Protein AF-X1GZS0-F1 (afdb_monomer_lite)

Organism: NCBI:txid412755

Sequence (110 aa):
MMSLAVAEVMTGEGVAWPEAHRNAEAMLRLAIAMQEATGFNNVALPFCMTVEAEAYGARIDMGSMSVQPKVVEPILPVDGGELPHPDFRARRAGTLLEALSMAKECRPEL

Secondary structure (DSSP, 8-state):
-PPP--HHHHHHHT--TTGGGT-HHHHHHHHHHHHHHHT-SS----SSS-HHHHHTT--EE---SSS--EE-S-SS-TT--PPPPP-TTSHHHHHHHHHHHHHHHH-TT-

Structure (mmCIF, N/CA/C/O backbone):
data_AF-X1GZS0-F1
#
_entry.id   AF-X1GZS0-F1
#
loop_
_atom_site.group_PDB
_atom_site.id
_atom_site.type_symbol
_atom_site.label_atom_id
_atom_site.label_alt_id
_atom_site.label_comp_id
_atom_site.label_asym_id
_atom_site.label_entity_id
_atom_site.label_seq_id
_atom_site.pdbx_PDB_ins_code
_atom_site.Cartn_x
_atom_site.Cartn_y
_atom_site.Cartn_z
_atom_site.occupancy
_atom_site.B_iso_or_equiv
_atom_site.auth_seq_id
_atom_site.auth_comp_id
_atom_site.auth_asym_id
_atom_site.auth_atom_id
_atom_site.pdbx_PDB_model_num
ATOM 1 N N . MET A 1 1 ? -5.278 6.866 -5.445 1.00 49.62 1 MET A N 1
ATOM 2 C CA . MET A 1 1 ? -5.140 7.832 -4.331 1.00 49.62 1 MET A CA 1
ATOM 3 C C . MET A 1 1 ? -4.344 7.143 -3.235 1.00 49.62 1 MET A C 1
ATOM 5 O O . MET A 1 1 ? -4.559 5.955 -3.038 1.00 49.62 1 MET A O 1
ATOM 9 N N . MET A 1 2 ? -3.396 7.839 -2.605 1.00 70.50 2 MET A N 1
ATOM 10 C CA . MET A 1 2 ? -2.529 7.283 -1.556 1.00 70.50 2 MET A CA 1
ATOM 11 C C . MET A 1 2 ? -3.159 7.529 -0.180 1.00 70.50 2 MET A C 1
ATOM 13 O O . MET A 1 2 ? -3.622 8.640 0.076 1.00 70.50 2 MET A O 1
ATOM 17 N N . SER A 1 3 ? -3.150 6.520 0.691 1.00 78.31 3 SER A N 1
ATOM 18 C CA . SER A 1 3 ? -3.468 6.687 2.111 1.00 78.31 3 SER A CA 1
ATOM 19 C C . SER A 1 3 ? -2.273 7.249 2.883 1.00 78.31 3 SER A C 1
ATOM 21 O O . SER A 1 3 ? -1.124 6.902 2.597 1.00 78.31 3 SER A O 1
ATOM 23 N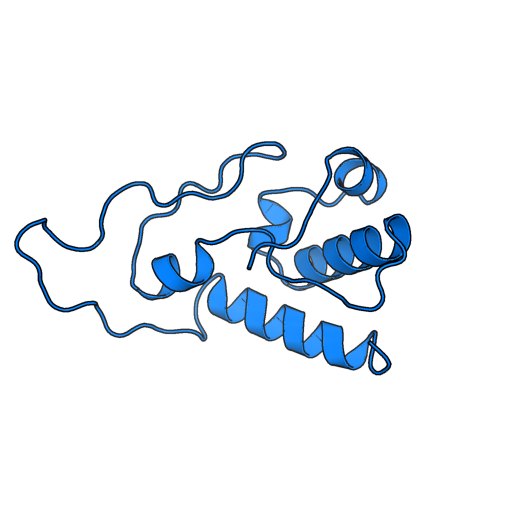 N . LEU A 1 4 ? -2.545 8.116 3.858 1.00 81.62 4 LEU A N 1
ATOM 24 C CA . LEU A 1 4 ? -1.535 8.672 4.753 1.00 81.62 4 LEU A CA 1
ATOM 25 C C . LEU A 1 4 ? -1.051 7.584 5.718 1.00 81.62 4 LEU A C 1
ATOM 27 O O . LEU A 1 4 ? -1.864 6.902 6.337 1.00 81.62 4 LEU A O 1
ATOM 31 N N . ALA A 1 5 ? 0.263 7.476 5.903 1.00 90.06 5 ALA A N 1
ATOM 32 C CA . ALA A 1 5 ? 0.823 6.797 7.061 1.00 90.06 5 ALA A CA 1
ATOM 33 C C . ALA A 1 5 ? 1.968 7.627 7.646 1.00 90.06 5 ALA A C 1
ATOM 35 O O . ALA A 1 5 ? 2.898 7.998 6.929 1.00 90.06 5 ALA A O 1
ATOM 36 N N . VAL A 1 6 ? 1.886 7.928 8.940 1.00 92.25 6 VAL A N 1
ATOM 37 C CA . VAL A 1 6 ? 2.894 8.703 9.676 1.00 92.25 6 VAL A CA 1
ATOM 38 C C . VAL A 1 6 ? 3.760 7.794 10.549 1.00 92.25 6 VAL A C 1
ATOM 40 O O . VAL A 1 6 ? 3.292 6.778 11.070 1.00 92.25 6 VAL A O 1
ATOM 43 N N . ALA A 1 7 ? 5.037 8.148 10.699 1.00 94.00 7 ALA A N 1
ATOM 44 C CA . ALA A 1 7 ? 6.035 7.315 11.370 1.00 94.00 7 ALA A CA 1
ATOM 45 C C . ALA A 1 7 ? 5.705 7.066 12.852 1.00 94.00 7 ALA A C 1
ATOM 47 O O . ALA A 1 7 ? 5.981 5.986 13.378 1.00 94.00 7 ALA A O 1
ATOM 48 N N . GLU A 1 8 ? 5.085 8.039 13.517 1.00 95.12 8 GLU A N 1
ATOM 49 C CA . GLU A 1 8 ? 4.670 7.961 14.915 1.00 95.12 8 GLU A CA 1
ATOM 50 C C . GLU A 1 8 ? 3.639 6.850 15.135 1.00 95.12 8 GLU A C 1
ATOM 52 O O . GLU A 1 8 ? 3.798 6.039 16.046 1.00 95.12 8 GLU A O 1
ATOM 57 N N . VAL A 1 9 ? 2.627 6.755 14.267 1.00 96.44 9 VAL A N 1
ATOM 58 C CA . VAL A 1 9 ? 1.596 5.708 14.357 1.00 96.44 9 VAL A CA 1
ATOM 59 C C . VAL A 1 9 ? 2.181 4.344 13.982 1.00 96.44 9 VAL A C 1
ATOM 61 O O . VAL A 1 9 ? 1.909 3.364 14.666 1.00 96.44 9 VAL A O 1
ATOM 64 N N . MET A 1 10 ? 3.055 4.271 12.968 1.00 96.81 10 MET A N 1
ATOM 65 C CA . MET A 1 10 ? 3.760 3.021 12.640 1.00 96.81 10 MET A CA 1
ATOM 66 C C . MET A 1 10 ? 4.570 2.484 13.826 1.00 96.81 10 MET A C 1
ATOM 68 O O . MET A 1 10 ? 4.533 1.293 14.129 1.00 96.81 10 MET A O 1
ATOM 72 N N . THR A 1 11 ? 5.301 3.372 14.507 1.00 96.38 11 THR A N 1
ATOM 73 C CA . THR A 1 11 ? 6.115 3.015 15.677 1.00 96.38 11 THR A CA 1
ATOM 74 C C . THR A 1 11 ? 5.234 2.585 16.843 1.00 96.38 11 THR A C 1
ATOM 76 O O . THR A 1 11 ? 5.529 1.579 17.482 1.00 96.38 11 THR A O 1
ATOM 79 N N . GLY A 1 12 ? 4.148 3.321 17.100 1.00 96.56 12 GLY A N 1
ATOM 80 C CA . GLY A 1 12 ? 3.198 3.014 18.169 1.00 96.56 12 GLY A CA 1
ATOM 81 C C . GLY A 1 12 ? 2.518 1.655 17.996 1.00 96.56 12 GLY A C 1
ATOM 82 O O . GLY A 1 12 ? 2.376 0.918 18.967 1.00 96.56 12 GLY A O 1
ATOM 83 N N . GLU A 1 13 ? 2.176 1.285 16.761 1.00 95.50 13 GLU A N 1
ATOM 84 C CA . GLU A 1 13 ? 1.553 -0.007 16.454 1.00 95.50 13 GLU A CA 1
ATOM 85 C C . GLU A 1 13 ? 2.552 -1.160 16.301 1.00 95.50 13 GLU A C 1
ATOM 87 O O . GLU A 1 13 ? 2.159 -2.330 16.301 1.00 95.50 13 GLU A O 1
ATOM 92 N N . GLY A 1 14 ? 3.844 -0.860 16.152 1.00 96.25 14 GLY A N 1
ATOM 93 C CA . GLY A 1 14 ? 4.852 -1.857 15.794 1.00 96.25 14 GLY A CA 1
ATOM 94 C C . GLY A 1 14 ? 4.640 -2.439 14.393 1.00 96.25 14 GLY A C 1
ATOM 95 O O . GLY A 1 14 ? 5.042 -3.569 14.135 1.00 96.25 14 GLY A O 1
ATOM 96 N N . VAL A 1 15 ? 3.995 -1.683 13.498 1.00 95.81 15 VAL A N 1
ATOM 97 C CA . VAL A 1 15 ? 3.726 -2.071 12.108 1.00 95.81 15 VAL A CA 1
ATOM 98 C C . VAL A 1 15 ? 4.201 -0.955 11.190 1.00 95.81 15 VAL A C 1
ATOM 100 O O . VAL A 1 15 ? 3.675 0.156 11.221 1.00 95.81 15 VAL A O 1
ATOM 103 N N . ALA A 1 16 ? 5.189 -1.247 10.348 1.00 95.56 16 ALA A N 1
ATOM 104 C CA . ALA A 1 16 ? 5.855 -0.242 9.526 1.00 95.56 16 ALA A CA 1
ATOM 105 C C . ALA A 1 16 ? 5.940 -0.644 8.051 1.00 95.56 16 ALA A C 1
ATOM 107 O O . ALA A 1 16 ? 5.720 -1.791 7.653 1.00 95.56 16 ALA A O 1
ATOM 108 N N . TRP A 1 17 ? 6.305 0.318 7.208 1.00 96.25 17 TRP A N 1
ATOM 109 C CA . TRP A 1 17 ? 6.779 0.005 5.865 1.00 96.25 17 TRP A CA 1
ATOM 110 C C . TRP A 1 17 ? 8.197 -0.588 5.918 1.00 96.25 17 TRP A C 1
ATOM 112 O O . TRP A 1 17 ? 8.999 -0.183 6.761 1.00 96.25 17 TRP A O 1
ATOM 122 N N . PRO A 1 18 ? 8.540 -1.527 5.014 1.00 96.38 18 PRO A N 1
ATOM 123 C CA . PRO A 1 18 ? 7.748 -1.993 3.870 1.00 96.38 18 PRO A CA 1
ATOM 124 C C . PRO A 1 18 ? 6.805 -3.173 4.166 1.00 96.38 18 PRO A C 1
ATOM 126 O O . PRO A 1 18 ? 6.109 -3.625 3.257 1.00 96.38 18 PRO A O 1
ATOM 129 N N . GLU A 1 19 ? 6.779 -3.693 5.394 1.00 96.88 19 GLU A N 1
ATOM 130 C CA . GLU A 1 19 ? 5.977 -4.867 5.769 1.00 96.88 19 GLU A CA 1
ATOM 131 C C . GLU A 1 19 ? 4.482 -4.652 5.514 1.00 96.88 19 GLU A C 1
ATOM 133 O O . GLU A 1 19 ? 3.850 -5.470 4.841 1.00 96.88 19 GLU A O 1
ATOM 138 N N . ALA A 1 20 ? 3.941 -3.503 5.928 1.00 97.06 20 ALA A N 1
ATOM 139 C CA . ALA A 1 20 ? 2.533 -3.168 5.719 1.00 97.06 20 ALA A CA 1
ATOM 140 C C . ALA A 1 20 ? 2.145 -3.027 4.233 1.00 97.06 20 ALA A C 1
ATOM 142 O O . ALA A 1 20 ? 0.970 -2.916 3.911 1.00 97.06 20 ALA A O 1
ATOM 143 N N . HIS A 1 21 ? 3.098 -3.038 3.295 1.00 97.56 21 HIS A N 1
ATOM 144 C CA . HIS A 1 21 ? 2.784 -3.113 1.866 1.00 97.56 21 HIS A CA 1
ATOM 145 C C . HIS A 1 21 ? 2.662 -4.547 1.336 1.00 97.56 21 HIS A C 1
ATOM 147 O O . HIS A 1 21 ? 2.213 -4.724 0.206 1.00 97.56 21 HIS A O 1
ATOM 153 N N . ARG A 1 22 ? 3.120 -5.551 2.091 1.00 97.31 22 ARG A N 1
ATOM 154 C CA . ARG A 1 22 ? 3.256 -6.948 1.645 1.00 97.31 22 ARG A CA 1
ATOM 155 C C . ARG A 1 22 ? 2.346 -7.920 2.390 1.00 97.31 22 ARG A C 1
ATOM 157 O O . ARG A 1 22 ? 2.153 -9.029 1.907 1.00 97.31 22 ARG A O 1
ATOM 164 N N . ASN A 1 23 ? 1.811 -7.524 3.540 1.00 98.25 23 ASN A N 1
ATOM 165 C CA . ASN A 1 23 ? 0.939 -8.350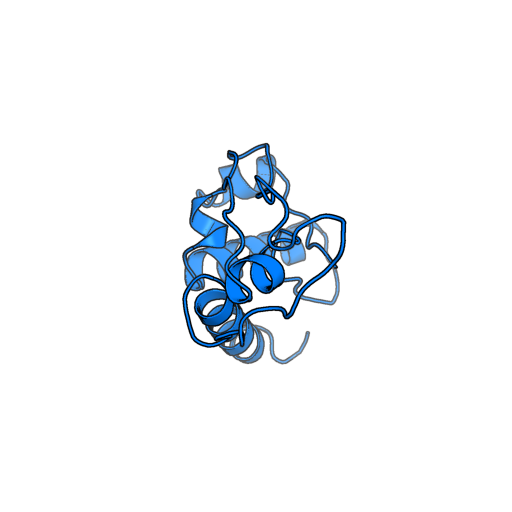 4.366 1.00 98.25 23 ASN A CA 1
ATOM 166 C C . ASN A 1 23 ? -0.410 -7.647 4.575 1.00 98.25 23 ASN A C 1
ATOM 168 O O . ASN A 1 23 ? -0.443 -6.468 4.922 1.00 98.25 23 ASN A O 1
ATOM 172 N N . ALA A 1 24 ? -1.509 -8.364 4.333 1.00 98.19 24 ALA A N 1
ATOM 173 C CA . ALA A 1 24 ? -2.853 -7.796 4.321 1.00 98.19 24 ALA A CA 1
ATOM 174 C C . ALA A 1 24 ? -3.327 -7.382 5.724 1.00 98.19 24 ALA A C 1
ATOM 176 O O . ALA A 1 24 ? -3.886 -6.298 5.886 1.00 98.19 24 ALA A O 1
ATOM 177 N N . GLU A 1 25 ? -3.044 -8.198 6.742 1.00 98.19 25 GLU A N 1
ATOM 178 C CA . GLU A 1 25 ? -3.375 -7.909 8.143 1.00 98.19 25 GLU A CA 1
ATOM 179 C C . GLU A 1 25 ? -2.589 -6.699 8.659 1.00 98.19 25 GLU A C 1
ATOM 181 O O . GLU A 1 25 ? -3.167 -5.784 9.243 1.00 98.19 25 GLU A O 1
ATOM 186 N N . ALA A 1 26 ? -1.282 -6.643 8.382 1.00 98.00 26 ALA A N 1
ATOM 187 C CA . ALA A 1 26 ? -0.435 -5.503 8.724 1.00 98.00 26 ALA A CA 1
ATOM 188 C C . ALA A 1 26 ? -0.910 -4.222 8.019 1.00 98.00 26 ALA A C 1
ATOM 190 O O . ALA A 1 26 ? -0.957 -3.151 8.627 1.00 98.00 26 ALA A O 1
ATOM 191 N N . MET A 1 27 ? -1.302 -4.329 6.744 1.00 97.88 27 MET A N 1
ATOM 192 C CA . MET A 1 27 ? -1.843 -3.208 5.980 1.00 97.88 27 MET A CA 1
ATOM 193 C C . MET A 1 27 ? -3.136 -2.681 6.608 1.00 97.88 27 MET A C 1
ATOM 195 O O . MET A 1 27 ? -3.259 -1.478 6.837 1.00 97.88 27 MET A O 1
ATOM 199 N N . LEU A 1 28 ? -4.079 -3.574 6.924 1.00 97.38 28 LEU A N 1
ATOM 200 C CA . LEU A 1 28 ? -5.345 -3.207 7.549 1.00 97.38 28 LEU A CA 1
ATOM 201 C C . LEU A 1 28 ? -5.131 -2.605 8.939 1.00 97.38 28 LEU A C 1
ATOM 203 O O . LEU A 1 28 ? -5.670 -1.538 9.224 1.00 97.38 28 LEU A O 1
ATOM 207 N N . ARG A 1 29 ? -4.317 -3.247 9.783 1.00 97.31 29 ARG A N 1
ATOM 208 C CA . ARG A 1 29 ? -4.030 -2.767 11.138 1.00 97.31 29 ARG A CA 1
ATOM 209 C C . ARG A 1 29 ? -3.481 -1.345 11.119 1.00 97.31 29 ARG A C 1
ATOM 211 O O . ARG A 1 29 ? -3.971 -0.494 11.855 1.00 97.31 29 ARG A O 1
ATOM 218 N N . LEU A 1 30 ? -2.516 -1.068 10.240 1.00 97.44 30 LEU A N 1
ATOM 219 C CA . LEU A 1 30 ? -1.965 0.276 10.110 1.00 97.44 30 LEU A CA 1
ATOM 220 C C . LEU A 1 30 ? -3.017 1.276 9.604 1.00 97.44 30 LEU A C 1
ATOM 222 O O . LEU A 1 30 ? -3.078 2.390 10.110 1.00 97.44 30 LEU A O 1
ATOM 226 N N . ALA A 1 31 ? -3.869 0.901 8.646 1.00 96.31 31 ALA A N 1
ATOM 227 C CA . ALA A 1 31 ? -4.903 1.801 8.128 1.00 96.31 31 ALA A CA 1
ATOM 228 C C . ALA A 1 31 ? -5.984 2.132 9.165 1.00 96.31 31 ALA A C 1
ATOM 230 O O . ALA A 1 31 ? -6.416 3.281 9.241 1.00 96.31 31 ALA A O 1
ATOM 231 N N . ILE A 1 32 ? -6.381 1.156 9.984 1.00 9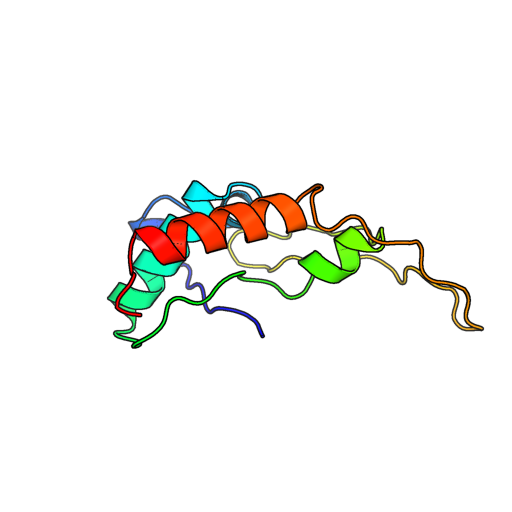5.69 32 ILE A N 1
ATOM 232 C CA . ILE A 1 32 ? -7.290 1.359 11.118 1.00 95.69 32 ILE A CA 1
ATOM 233 C C . ILE A 1 32 ? -6.651 2.316 12.127 1.00 95.69 32 ILE A C 1
ATOM 235 O O . ILE A 1 32 ? -7.272 3.307 12.495 1.00 95.69 32 ILE A O 1
ATOM 239 N N . ALA A 1 33 ? -5.388 2.086 12.498 1.00 95.94 33 ALA A N 1
ATOM 240 C CA . ALA A 1 33 ? -4.680 2.955 13.435 1.00 95.94 33 ALA A CA 1
ATOM 241 C C . ALA A 1 33 ? -4.560 4.398 12.915 1.00 95.94 33 ALA A C 1
ATOM 243 O O . ALA A 1 33 ? -4.722 5.351 13.674 1.00 95.94 33 ALA A O 1
ATOM 244 N N . MET A 1 34 ? -4.340 4.586 11.608 1.00 95.56 34 MET A N 1
ATOM 245 C CA . MET A 1 34 ? -4.353 5.920 10.992 1.00 95.56 34 MET A CA 1
ATOM 246 C C . MET A 1 34 ? -5.741 6.556 11.034 1.00 95.56 34 MET A C 1
ATOM 248 O O . MET A 1 34 ? -5.861 7.743 11.340 1.00 95.56 34 MET A O 1
ATOM 252 N N . GLN A 1 35 ? -6.788 5.793 10.726 1.00 94.69 35 GLN A N 1
ATOM 253 C CA . GLN A 1 35 ? -8.163 6.279 10.783 1.00 94.69 35 GLN A CA 1
ATOM 254 C C . GLN A 1 35 ? -8.536 6.703 12.212 1.00 94.69 35 GLN A C 1
ATOM 256 O O . GLN A 1 35 ? -9.085 7.786 12.395 1.00 94.69 35 GLN A O 1
ATOM 261 N N . GLU A 1 36 ? -8.163 5.922 13.224 1.00 94.31 36 GLU A 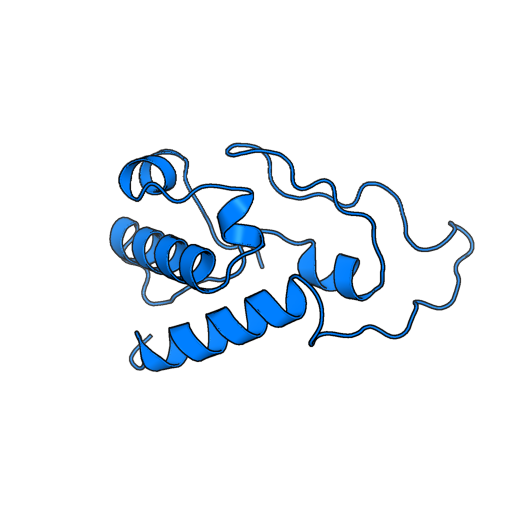N 1
ATOM 262 C CA . GLU A 1 36 ? -8.398 6.233 14.640 1.00 94.31 36 GLU A CA 1
ATOM 263 C C . GLU A 1 36 ? -7.592 7.448 15.108 1.00 94.31 36 GLU A C 1
ATOM 265 O O . GLU A 1 36 ? -8.132 8.320 15.788 1.00 94.31 36 GLU A O 1
ATOM 270 N N . ALA A 1 37 ? -6.328 7.560 14.691 1.00 94.75 37 ALA A N 1
ATOM 271 C CA . ALA A 1 37 ? -5.474 8.695 15.032 1.00 94.75 37 ALA A CA 1
ATOM 272 C C . ALA A 1 37 ? -5.935 10.014 14.383 1.00 94.75 37 ALA A C 1
ATOM 274 O O . ALA A 1 37 ? -5.734 11.086 14.952 1.00 94.75 37 ALA A O 1
ATOM 275 N N . THR A 1 38 ? -6.531 9.952 13.189 1.00 93.00 38 THR A N 1
ATOM 276 C CA . THR A 1 38 ? -6.980 11.139 12.436 1.00 93.00 38 THR A CA 1
ATOM 277 C C . THR A 1 38 ? -8.448 11.491 12.667 1.00 93.00 38 THR A C 1
ATOM 279 O O . THR A 1 38 ? -8.838 12.637 12.447 1.00 93.00 38 THR A O 1
ATOM 282 N N . GLY A 1 39 ? -9.267 10.527 13.094 1.00 92.38 39 GLY A N 1
ATOM 283 C CA . GLY A 1 39 ? -10.716 10.678 13.220 1.00 92.38 39 GLY A CA 1
ATOM 284 C C . GLY A 1 39 ? -11.454 10.739 11.878 1.00 92.38 39 GLY A C 1
ATOM 285 O O . GLY A 1 39 ? -12.590 11.211 11.831 1.00 92.38 39 GLY A O 1
ATOM 286 N N . PHE A 1 40 ? -10.832 10.308 10.774 1.00 92.38 40 PHE A N 1
ATOM 287 C CA . PHE A 1 40 ? -11.493 10.290 9.467 1.00 92.38 40 PHE A CA 1
ATOM 288 C C . PHE A 1 40 ? -12.645 9.289 9.423 1.00 92.38 40 PHE A C 1
ATOM 290 O O . PHE A 1 40 ? -12.568 8.208 9.993 1.00 92.38 40 PHE A O 1
ATOM 297 N N . ASN A 1 41 ? -13.712 9.618 8.698 1.00 93.31 41 ASN A N 1
ATOM 298 C CA . ASN A 1 41 ? -14.881 8.745 8.568 1.00 93.31 41 ASN A CA 1
ATOM 299 C C . ASN A 1 41 ? -14.750 7.754 7.396 1.00 93.31 41 ASN A C 1
ATOM 301 O O . ASN A 1 41 ? -15.719 7.504 6.686 1.00 93.31 41 ASN A O 1
ATOM 305 N N . ASN A 1 42 ? -13.536 7.269 7.133 1.00 93.12 42 ASN A N 1
ATOM 306 C CA . ASN A 1 42 ? -13.247 6.256 6.126 1.00 93.12 42 ASN A CA 1
ATOM 307 C C . ASN A 1 42 ? -11.925 5.543 6.440 1.00 93.12 42 ASN A C 1
ATOM 309 O O . ASN A 1 42 ? -11.012 6.133 7.018 1.00 93.12 42 ASN A O 1
ATOM 313 N N . VAL A 1 43 ? -11.789 4.294 5.993 1.00 93.81 43 VAL A N 1
ATOM 314 C CA . VAL A 1 43 ? -10.509 3.568 6.000 1.00 93.81 43 VAL A CA 1
ATOM 315 C C . VAL A 1 43 ? -9.867 3.685 4.619 1.00 93.81 43 VAL A C 1
ATOM 317 O O . VAL A 1 43 ? -10.497 3.388 3.605 1.00 93.81 43 VAL A O 1
ATOM 320 N N . ALA A 1 44 ? -8.609 4.127 4.559 1.00 93.19 44 ALA A N 1
ATOM 321 C CA . ALA A 1 44 ? -7.894 4.332 3.301 1.00 93.19 44 ALA A CA 1
ATOM 322 C C . ALA A 1 44 ? -6.720 3.354 3.143 1.00 93.19 44 ALA A C 1
ATOM 324 O O . ALA A 1 44 ? -5.829 3.278 3.990 1.00 93.19 44 ALA A O 1
ATOM 325 N N . LEU A 1 45 ? -6.701 2.647 2.012 1.00 94.75 45 LEU A N 1
ATOM 326 C CA . LEU A 1 45 ? -5.708 1.650 1.602 1.00 94.75 45 LEU A CA 1
ATOM 327 C C . LEU A 1 45 ? -5.491 1.755 0.076 1.00 94.75 45 LEU A C 1
ATOM 329 O O . LEU A 1 45 ? -6.445 2.083 -0.632 1.00 94.75 45 LEU A O 1
ATOM 333 N N . PRO A 1 46 ? -4.300 1.443 -0.477 1.00 96.44 46 PRO A N 1
ATOM 334 C CA . PRO A 1 46 ? -3.023 1.185 0.193 1.00 96.44 46 PRO A CA 1
ATOM 335 C C . PRO A 1 46 ? -2.263 2.492 0.502 1.00 96.44 46 PRO A C 1
ATOM 337 O O . PRO A 1 46 ? -2.733 3.597 0.230 1.00 96.44 46 PRO A O 1
ATOM 340 N N . PHE A 1 47 ? -1.030 2.371 1.004 1.00 96.38 47 PHE A N 1
ATOM 341 C CA . PHE A 1 47 ? -0.159 3.517 1.311 1.00 96.38 47 PHE A CA 1
ATOM 342 C C . PHE A 1 47 ? 0.883 3.856 0.227 1.00 96.38 47 PHE A C 1
ATOM 344 O O . PHE A 1 47 ? 1.949 4.386 0.523 1.00 96.38 47 PHE A O 1
ATOM 351 N N . CYS A 1 48 ? 0.634 3.481 -1.030 1.00 95.81 48 CYS A N 1
ATOM 352 C CA . CYS A 1 48 ? 1.519 3.820 -2.150 1.00 95.81 48 CYS A CA 1
ATOM 353 C C . CYS A 1 48 ? 0.757 3.817 -3.482 1.00 95.81 48 CYS A C 1
ATOM 355 O O . CYS A 1 48 ? -0.376 3.345 -3.557 1.00 95.81 48 CYS A O 1
ATOM 357 N N . MET A 1 49 ? 1.406 4.287 -4.549 1.00 95.75 49 MET A N 1
ATOM 358 C CA . MET A 1 49 ? 0.829 4.371 -5.901 1.00 95.75 49 MET A CA 1
ATOM 359 C C . MET A 1 49 ? 1.404 3.331 -6.883 1.00 95.75 49 MET A C 1
ATOM 361 O O . MET A 1 49 ? 1.317 3.510 -8.091 1.00 95.75 49 MET A O 1
ATOM 365 N N . THR A 1 50 ? 2.017 2.248 -6.392 1.00 96.50 50 THR A N 1
ATOM 366 C CA . THR A 1 50 ? 2.768 1.301 -7.245 1.00 96.50 50 THR A CA 1
ATOM 367 C C . THR A 1 50 ? 2.144 -0.085 -7.382 1.00 96.50 50 THR A C 1
ATOM 369 O O . THR A 1 50 ? 2.728 -0.934 -8.048 1.00 96.50 50 THR A O 1
ATOM 372 N N . VAL A 1 51 ? 1.010 -0.363 -6.729 1.00 97.19 51 VAL A N 1
ATOM 373 C CA . VAL A 1 51 ? 0.376 -1.699 -6.761 1.00 97.19 51 VAL A CA 1
ATOM 374 C C . VAL A 1 51 ? -0.066 -2.063 -8.178 1.00 97.19 51 VAL A C 1
ATOM 376 O O . VAL A 1 51 ? 0.245 -3.145 -8.661 1.00 97.19 51 VAL A O 1
ATOM 379 N N . GLU A 1 52 ? -0.729 -1.136 -8.867 1.00 95.19 52 GLU A N 1
ATOM 380 C CA . GLU A 1 52 ? -1.183 -1.348 -10.242 1.00 95.19 52 GLU A CA 1
ATOM 381 C C . GLU A 1 52 ? -0.006 -1.501 -11.212 1.00 95.19 52 GLU A C 1
ATOM 383 O O . GLU A 1 52 ? 0.039 -2.459 -11.976 1.00 95.19 52 GLU A O 1
ATOM 388 N N . ALA A 1 53 ? 0.999 -0.622 -11.126 1.00 95.06 53 ALA A N 1
ATOM 389 C CA . ALA A 1 53 ? 2.193 -0.721 -11.963 1.00 95.06 53 ALA A CA 1
ATOM 390 C C . ALA A 1 53 ? 2.911 -2.074 -11.790 1.00 95.06 53 ALA A C 1
ATOM 392 O O . ALA A 1 53 ? 3.359 -2.666 -12.769 1.00 95.06 53 ALA A O 1
ATOM 393 N N . GLU A 1 54 ? 2.993 -2.596 -10.563 1.00 96.19 54 GLU A N 1
ATOM 394 C CA . GLU A 1 54 ? 3.569 -3.920 -10.300 1.00 96.19 54 GLU A CA 1
ATOM 395 C C . GLU A 1 54 ? 2.745 -5.059 -10.913 1.00 96.19 54 GLU A C 1
ATOM 397 O O . GLU A 1 54 ? 3.331 -6.030 -11.397 1.00 96.19 54 GLU A O 1
ATOM 402 N N . ALA A 1 55 ? 1.412 -4.951 -10.917 1.00 96.06 55 ALA A N 1
ATOM 403 C CA . ALA A 1 55 ? 0.545 -5.927 -11.580 1.00 96.06 55 ALA A CA 1
ATOM 404 C C . ALA A 1 55 ? 0.789 -5.964 -13.099 1.00 96.06 55 ALA A C 1
ATOM 406 O O . ALA A 1 55 ? 0.749 -7.040 -13.687 1.00 96.06 55 ALA A O 1
ATOM 407 N N . TYR A 1 56 ? 1.153 -4.829 -13.706 1.00 94.81 56 TYR A N 1
ATOM 408 C CA . TYR A 1 56 ? 1.630 -4.738 -15.094 1.00 94.81 56 TYR A CA 1
ATOM 409 C C . TYR A 1 56 ? 3.096 -5.170 -15.292 1.00 94.81 56 TYR A C 1
ATOM 411 O O . TYR A 1 56 ? 3.618 -5.106 -16.402 1.00 94.81 56 TYR A O 1
ATOM 419 N N . GLY A 1 57 ? 3.778 -5.618 -14.235 1.00 93.69 57 GLY A N 1
ATOM 420 C CA . GLY A 1 57 ? 5.149 -6.122 -14.299 1.00 93.69 57 GLY A CA 1
ATOM 421 C C . GLY A 1 57 ? 6.240 -5.107 -13.954 1.00 93.69 57 GLY A C 1
ATOM 422 O O . GLY A 1 57 ? 7.417 -5.447 -14.074 1.00 93.69 57 GLY A O 1
ATOM 423 N N . ALA A 1 58 ? 5.902 -3.897 -13.489 1.00 95.19 58 ALA A N 1
ATOM 424 C CA . ALA A 1 58 ? 6.910 -2.933 -13.051 1.00 95.19 58 ALA A CA 1
ATOM 425 C C . ALA A 1 58 ? 7.759 -3.482 -11.905 1.00 95.19 58 ALA A C 1
ATOM 427 O O . ALA A 1 58 ? 7.250 -4.054 -10.937 1.00 95.19 58 ALA A O 1
ATOM 428 N N . ARG A 1 59 ? 9.062 -3.206 -11.963 1.00 95.94 59 ARG A N 1
ATOM 429 C CA . ARG A 1 59 ? 9.958 -3.433 -10.834 1.00 95.94 59 ARG A CA 1
ATOM 430 C C . ARG A 1 59 ? 9.794 -2.314 -9.815 1.00 95.94 59 ARG A C 1
ATOM 432 O O . ARG A 1 59 ? 9.925 -1.135 -10.149 1.00 95.94 59 ARG A O 1
ATOM 439 N N . ILE A 1 60 ? 9.532 -2.700 -8.570 1.00 97.44 60 ILE A N 1
ATOM 440 C CA . ILE A 1 60 ? 9.280 -1.773 -7.468 1.00 97.44 60 ILE A CA 1
ATOM 441 C C . ILE A 1 60 ? 10.430 -1.835 -6.466 1.00 97.44 60 ILE A C 1
ATOM 443 O O . ILE A 1 60 ? 10.762 -2.900 -5.947 1.00 97.44 60 ILE A O 1
ATOM 447 N N . ASP A 1 61 ? 11.011 -0.679 -6.166 1.00 97.88 61 ASP A N 1
ATOM 448 C CA . ASP A 1 61 ? 11.811 -0.489 -4.961 1.00 97.88 61 ASP A CA 1
ATOM 449 C C . ASP A 1 61 ? 10.844 -0.167 -3.824 1.00 97.88 61 ASP A C 1
ATOM 451 O O . ASP A 1 61 ? 10.117 0.821 -3.897 1.00 97.88 61 ASP A O 1
ATOM 455 N N . MET A 1 62 ? 10.817 -1.014 -2.795 1.00 97.25 62 MET A N 1
ATOM 456 C CA . MET A 1 62 ? 9.884 -0.892 -1.673 1.00 97.25 62 MET A CA 1
ATOM 457 C C . MET A 1 62 ? 10.228 0.233 -0.697 1.00 97.25 62 MET A C 1
ATOM 459 O O . MET A 1 62 ? 9.428 0.499 0.197 1.00 97.25 62 MET A O 1
ATOM 463 N N . GLY A 1 63 ? 11.382 0.879 -0.863 1.00 96.12 63 GLY A N 1
ATOM 464 C CA . GLY A 1 63 ? 11.811 1.969 -0.008 1.00 96.12 63 GLY A CA 1
ATOM 465 C C . GLY A 1 63 ? 12.082 1.516 1.426 1.00 96.12 63 GLY A C 1
ATOM 466 O O . GLY A 1 63 ? 12.701 0.479 1.666 1.00 96.12 63 GLY A O 1
ATOM 467 N N . SER A 1 64 ? 11.657 2.331 2.381 1.00 95.19 64 SER A N 1
ATOM 468 C CA . SER A 1 64 ? 11.921 2.170 3.810 1.00 95.19 64 SER A CA 1
ATOM 469 C C . SER A 1 64 ? 10.710 2.631 4.623 1.00 95.19 64 SER A C 1
ATOM 471 O O . SER A 1 64 ? 9.681 3.005 4.068 1.00 95.19 64 SER A O 1
ATOM 473 N N . MET A 1 65 ? 10.838 2.667 5.947 1.00 92.50 65 MET A N 1
ATOM 474 C CA . MET A 1 65 ? 9.806 3.225 6.824 1.00 92.50 65 MET A CA 1
ATOM 475 C C . MET A 1 65 ? 9.412 4.670 6.456 1.00 92.50 65 MET A C 1
ATOM 477 O O . MET A 1 65 ? 8.252 5.040 6.587 1.00 92.50 65 MET A O 1
ATOM 481 N N . SER A 1 66 ? 10.362 5.484 5.986 1.00 91.12 66 SER A N 1
ATOM 482 C CA . SER A 1 66 ? 10.146 6.898 5.640 1.00 91.12 66 SER A CA 1
ATOM 483 C C . SER A 1 66 ? 10.088 7.169 4.134 1.00 91.12 66 SER A C 1
ATOM 485 O O . SER A 1 66 ? 9.851 8.304 3.722 1.00 91.12 66 SER A O 1
ATOM 487 N N . VAL A 1 67 ? 10.311 6.151 3.299 1.00 93.44 67 VAL A N 1
ATOM 488 C CA . VAL A 1 67 ? 10.368 6.284 1.839 1.00 93.44 67 VAL A CA 1
ATOM 489 C C . VAL A 1 67 ? 9.398 5.298 1.213 1.00 93.44 67 VAL A C 1
ATOM 491 O O . VAL A 1 67 ? 9.565 4.091 1.347 1.00 93.44 67 VAL A O 1
ATOM 494 N N . GLN A 1 68 ? 8.413 5.814 0.484 1.00 94.75 68 GLN A N 1
ATOM 495 C CA . GLN A 1 68 ? 7.397 4.988 -0.160 1.00 94.75 68 GLN A CA 1
ATOM 496 C C . GLN A 1 68 ? 7.957 4.110 -1.292 1.00 94.75 68 GLN A C 1
ATOM 498 O O . GLN A 1 68 ? 8.977 4.450 -1.909 1.00 94.75 68 GLN A O 1
ATOM 503 N N . PRO A 1 69 ? 7.233 3.030 -1.641 1.00 96.94 69 PRO A N 1
ATOM 504 C CA . PRO A 1 69 ? 7.494 2.256 -2.836 1.00 96.94 69 PRO A CA 1
ATOM 505 C C . PRO A 1 69 ? 7.486 3.114 -4.103 1.00 96.94 69 PRO A C 1
ATOM 507 O O . PRO A 1 69 ? 6.591 3.938 -4.298 1.00 96.94 69 PRO A O 1
ATOM 510 N N . LYS A 1 70 ? 8.437 2.865 -5.003 1.00 96.94 70 LYS A N 1
ATOM 511 C CA . LYS A 1 70 ? 8.576 3.570 -6.284 1.00 96.94 70 LYS A CA 1
ATOM 512 C C . LYS A 1 70 ? 8.886 2.610 -7.426 1.00 96.94 70 LYS A C 1
ATOM 514 O O . LYS A 1 70 ? 9.584 1.614 -7.243 1.00 96.94 70 LYS A O 1
ATOM 519 N N . VAL A 1 71 ? 8.363 2.924 -8.608 1.00 96.56 71 VAL A N 1
ATOM 520 C CA . VAL A 1 71 ? 8.739 2.243 -9.852 1.00 96.56 71 VAL A CA 1
ATOM 521 C C . VAL A 1 71 ? 10.190 2.597 -10.163 1.00 96.56 71 VAL A C 1
ATOM 523 O O . VAL A 1 71 ? 10.558 3.770 -10.109 1.00 96.56 71 VAL A O 1
ATOM 526 N N . VAL A 1 72 ? 11.019 1.592 -10.443 1.00 96.50 72 VAL A N 1
ATOM 527 C CA . VAL A 1 72 ? 12.456 1.815 -10.667 1.00 96.50 72 VAL A CA 1
ATOM 528 C C . VAL A 1 72 ? 12.754 2.230 -12.105 1.00 96.50 72 VAL A C 1
ATOM 530 O O . VAL A 1 72 ? 13.666 3.016 -12.338 1.00 96.50 72 VAL A O 1
ATOM 533 N N . GLU A 1 73 ? 11.982 1.724 -13.063 1.00 92.44 73 GLU A N 1
ATOM 534 C CA . GLU A 1 73 ? 12.166 2.001 -14.485 1.00 92.44 73 GLU A CA 1
ATOM 535 C C . GLU A 1 73 ? 10.841 1.881 -15.256 1.00 92.44 73 GLU A C 1
ATOM 537 O O . GLU A 1 73 ? 9.936 1.171 -14.800 1.00 92.44 73 GLU A O 1
ATOM 542 N N . PRO A 1 74 ? 10.697 2.568 -16.404 1.00 88.94 74 PRO A N 1
ATOM 543 C CA . PRO A 1 74 ? 9.533 2.414 -17.270 1.00 88.94 74 PRO A CA 1
ATOM 544 C C . PRO A 1 74 ? 9.352 0.961 -17.733 1.00 88.94 74 PRO A C 1
ATOM 546 O O . PRO A 1 74 ? 10.320 0.297 -18.091 1.00 88.94 74 PRO A O 1
ATOM 549 N N . ILE A 1 75 ? 8.105 0.479 -17.759 1.00 90.81 75 ILE A N 1
ATOM 550 C CA . ILE A 1 75 ? 7.768 -0.861 -18.283 1.00 90.81 75 ILE A CA 1
ATOM 551 C C . ILE A 1 75 ? 7.851 -0.888 -19.815 1.00 90.81 75 ILE A C 1
ATOM 553 O O . ILE A 1 75 ? 8.196 -1.906 -20.407 1.00 90.81 75 ILE A O 1
ATOM 557 N N . LEU A 1 76 ? 7.507 0.234 -20.449 1.00 90.44 76 LEU A N 1
ATOM 558 C CA . LEU A 1 76 ? 7.476 0.386 -21.898 1.00 90.44 76 LEU A CA 1
ATOM 559 C C . LEU A 1 76 ? 8.614 1.290 -22.374 1.00 90.44 76 LEU A C 1
ATOM 561 O O . LEU A 1 76 ? 9.018 2.201 -21.640 1.00 90.44 76 LEU A O 1
ATOM 565 N N . PRO A 1 77 ? 9.102 1.084 -23.607 1.00 87.06 77 PRO A N 1
ATOM 566 C CA . PRO A 1 77 ? 10.036 2.005 -24.225 1.00 87.06 77 PRO A CA 1
ATOM 567 C C . PRO A 1 77 ? 9.326 3.313 -24.618 1.00 87.06 77 PRO A C 1
ATOM 569 O O . PRO A 1 77 ? 8.097 3.413 -24.639 1.00 87.06 77 PRO A O 1
ATOM 572 N N . VAL A 1 78 ? 10.118 4.353 -24.888 1.00 87.25 78 VAL A N 1
ATOM 573 C CA . VAL A 1 78 ? 9.630 5.728 -25.119 1.00 87.25 78 VAL A CA 1
ATOM 574 C C . VAL A 1 78 ? 8.768 5.843 -26.381 1.00 87.25 78 VAL A C 1
ATOM 576 O O . VAL A 1 78 ? 7.862 6.669 -26.440 1.00 87.25 78 VAL A O 1
ATOM 579 N N . ASP A 1 79 ? 9.041 5.012 -27.380 1.00 90.25 79 ASP A N 1
ATOM 580 C CA . ASP A 1 79 ? 8.306 4.902 -28.641 1.00 90.25 79 ASP A CA 1
ATOM 581 C C . ASP A 1 79 ? 7.026 4.053 -28.533 1.00 90.25 79 ASP A C 1
ATOM 583 O O . ASP A 1 79 ? 6.264 3.957 -29.496 1.00 90.25 79 ASP A O 1
ATOM 587 N N . GLY A 1 80 ? 6.737 3.524 -27.342 1.00 88.31 80 GLY A N 1
ATOM 588 C CA . GLY A 1 80 ? 5.498 2.832 -27.014 1.00 88.31 80 GLY A CA 1
ATOM 589 C C . GLY A 1 80 ? 5.588 1.311 -27.112 1.00 88.31 80 GLY A C 1
ATOM 590 O O . GLY A 1 80 ? 6.624 0.716 -27.381 1.00 88.31 80 GLY A O 1
ATOM 591 N N . GLY A 1 81 ? 4.473 0.650 -26.832 1.00 89.38 81 GLY A N 1
ATOM 592 C CA . GLY A 1 81 ? 4.377 -0.804 -26.816 1.00 89.38 81 GLY A CA 1
ATOM 593 C C . GLY A 1 81 ? 3.082 -1.251 -26.156 1.00 89.38 81 GLY A C 1
ATOM 594 O O . GLY A 1 81 ? 2.309 -0.429 -25.660 1.00 89.38 81 GLY A O 1
ATOM 595 N N . GLU A 1 82 ? 2.844 -2.556 -26.147 1.00 92.44 82 GLU A N 1
ATOM 596 C CA . GLU A 1 82 ? 1.693 -3.134 -25.461 1.00 92.44 82 GLU A CA 1
ATOM 597 C C . GLU A 1 82 ? 2.044 -3.435 -24.004 1.00 92.44 82 GLU A C 1
ATOM 599 O O . GLU A 1 82 ? 3.073 -4.049 -23.709 1.00 92.44 82 GLU A O 1
ATOM 604 N N . LEU A 1 83 ? 1.184 -3.002 -23.080 1.00 90.75 83 LEU A N 1
ATOM 605 C CA . LEU A 1 83 ? 1.322 -3.381 -21.679 1.00 90.75 83 LEU A CA 1
ATOM 606 C C . LEU A 1 83 ? 1.047 -4.884 -21.517 1.00 90.75 83 LEU A C 1
ATOM 608 O O . LEU A 1 83 ? 0.088 -5.389 -22.108 1.00 90.75 83 LEU A O 1
ATOM 612 N N . PRO A 1 84 ? 1.825 -5.595 -20.681 1.00 91.31 84 PRO A N 1
ATOM 613 C CA . PRO A 1 84 ? 1.500 -6.965 -20.307 1.00 91.31 84 PRO A CA 1
ATOM 614 C C . PRO A 1 84 ? 0.089 -7.061 -19.718 1.00 91.31 84 PRO A C 1
ATOM 616 O O . PRO A 1 84 ? -0.389 -6.121 -19.083 1.00 91.31 84 PRO A O 1
ATOM 619 N N . HIS A 1 85 ? -0.576 -8.206 -19.876 1.00 94.19 85 HIS A N 1
ATOM 620 C CA . HIS A 1 85 ? -1.856 -8.414 -19.203 1.00 94.19 85 HIS A CA 1
ATOM 621 C C . HIS A 1 85 ? -1.631 -8.520 -17.683 1.00 94.19 85 HIS A C 1
ATOM 623 O O . HIS A 1 85 ? -0.835 -9.364 -17.260 1.00 94.19 85 HIS A O 1
ATOM 629 N N . PRO A 1 86 ? -2.288 -7.687 -16.858 1.00 95.44 86 PRO A N 1
ATOM 630 C CA . PRO A 1 86 ? -2.051 -7.683 -15.423 1.00 95.44 86 PRO A CA 1
ATOM 631 C C . PRO A 1 86 ? -2.747 -8.864 -14.738 1.00 95.44 86 PRO A C 1
ATOM 633 O O . PRO A 1 86 ? -3.851 -9.255 -15.116 1.00 95.44 86 PRO A O 1
ATOM 636 N N . ASP A 1 87 ? -2.143 -9.379 -13.666 1.00 94.25 87 ASP A N 1
ATOM 637 C CA . ASP A 1 87 ? -2.812 -10.282 -12.721 1.00 94.25 87 ASP A CA 1
ATOM 638 C C . ASP A 1 87 ? -3.017 -9.573 -11.376 1.00 94.25 87 ASP A C 1
ATOM 640 O O . ASP A 1 87 ? -2.113 -9.482 -10.544 1.00 94.25 87 ASP A O 1
ATOM 644 N N . PHE A 1 88 ? -4.235 -9.076 -11.154 1.00 96.06 88 PHE A N 1
ATOM 645 C CA . PHE A 1 88 ? -4.599 -8.371 -9.922 1.00 96.06 88 PHE A CA 1
ATOM 646 C C . PHE A 1 88 ? -4.833 -9.291 -8.719 1.00 96.06 88 PHE A C 1
ATOM 648 O O . PHE A 1 88 ? -5.028 -8.796 -7.611 1.00 96.06 88 PHE A O 1
ATOM 655 N N . ARG A 1 89 ? -4.819 -10.616 -8.900 1.00 95.56 89 ARG A N 1
ATOM 656 C CA . ARG A 1 89 ? -4.913 -11.579 -7.793 1.00 95.56 89 ARG A CA 1
ATOM 657 C C . ARG A 1 89 ? -3.541 -11.991 -7.268 1.00 95.56 89 ARG A C 1
ATOM 659 O O . ARG A 1 89 ? -3.462 -12.584 -6.196 1.00 95.56 89 ARG A O 1
ATOM 666 N N . ALA A 1 90 ? -2.469 -11.660 -7.982 1.00 93.50 90 ALA A N 1
ATOM 667 C CA . ALA A 1 90 ? -1.104 -11.948 -7.577 1.00 93.50 90 ALA A CA 1
ATOM 668 C C . ALA A 1 90 ? -0.459 -10.786 -6.800 1.00 93.50 90 ALA A C 1
ATOM 670 O O . ALA A 1 90 ? -0.871 -9.625 -6.886 1.00 93.50 90 ALA A O 1
ATOM 671 N N . ARG A 1 91 ? 0.624 -11.105 -6.077 1.00 95.25 91 ARG A N 1
ATOM 672 C CA . ARG A 1 91 ? 1.514 -10.137 -5.400 1.00 95.25 91 ARG A CA 1
ATOM 673 C C . ARG A 1 91 ? 0.728 -9.132 -4.538 1.00 95.25 91 ARG A C 1
ATOM 675 O O . ARG A 1 91 ? -0.268 -9.497 -3.918 1.00 95.25 91 ARG A O 1
ATOM 682 N N . ARG A 1 92 ? 1.169 -7.866 -4.484 1.00 97.69 92 ARG A N 1
ATOM 683 C CA . ARG A 1 92 ? 0.539 -6.833 -3.649 1.00 97.69 92 ARG A CA 1
ATOM 684 C C . ARG A 1 92 ? -0.871 -6.460 -4.093 1.00 97.69 92 ARG A C 1
ATOM 686 O O . ARG A 1 92 ? -1.618 -5.949 -3.267 1.00 97.69 92 ARG A O 1
ATOM 693 N N . ALA A 1 93 ? -1.248 -6.696 -5.350 1.00 97.81 93 ALA A N 1
ATOM 694 C CA . ALA A 1 93 ? -2.631 -6.498 -5.775 1.00 97.81 93 ALA A CA 1
ATOM 695 C C . ALA A 1 93 ? -3.552 -7.496 -5.058 1.00 97.81 93 ALA A C 1
ATOM 697 O O . ALA A 1 93 ? -4.531 -7.078 -4.447 1.00 97.81 93 ALA A O 1
ATOM 698 N N . GLY A 1 94 ? -3.156 -8.773 -4.995 1.00 98.12 94 GLY A N 1
ATOM 699 C CA . GLY A 1 94 ? -3.835 -9.784 -4.182 1.00 98.12 94 GLY A CA 1
ATOM 700 C C . GLY A 1 94 ? -3.884 -9.412 -2.697 1.00 98.12 94 GLY A C 1
ATOM 701 O O . GLY A 1 94 ? -4.961 -9.400 -2.108 1.00 98.12 94 GLY A O 1
ATOM 702 N N . THR A 1 95 ? -2.748 -9.005 -2.119 1.00 98.31 95 THR A N 1
ATOM 703 C CA . THR A 1 95 ? -2.670 -8.537 -0.721 1.00 98.31 95 THR A CA 1
ATOM 704 C C . THR A 1 95 ? -3.611 -7.362 -0.440 1.00 98.31 95 THR A C 1
ATOM 706 O O . THR A 1 95 ? -4.251 -7.311 0.607 1.00 98.31 95 THR A O 1
ATOM 709 N N . LEU A 1 96 ? -3.707 -6.401 -1.363 1.00 97.88 96 LEU A N 1
ATOM 710 C CA . LEU A 1 96 ? -4.605 -5.257 -1.226 1.00 97.88 96 LEU A CA 1
ATOM 711 C C . LEU A 1 96 ? -6.073 -5.691 -1.291 1.00 97.88 96 LEU A C 1
ATOM 713 O O . LEU A 1 96 ? -6.874 -5.224 -0.489 1.00 97.88 96 LEU A O 1
ATOM 717 N N . LEU A 1 97 ? -6.433 -6.581 -2.219 1.00 97.88 97 LEU A N 1
ATOM 718 C CA . LEU A 1 97 ? -7.799 -7.104 -2.315 1.00 97.88 97 LEU A CA 1
ATOM 719 C C . LEU A 1 97 ? -8.211 -7.852 -1.040 1.00 97.88 97 LEU A C 1
ATOM 721 O O . LEU A 1 97 ? -9.336 -7.687 -0.573 1.00 97.88 97 LEU A O 1
ATOM 725 N N . GLU A 1 98 ? -7.296 -8.623 -0.456 1.00 98.31 98 GLU A N 1
ATOM 726 C CA . GLU A 1 98 ? -7.497 -9.297 0.827 1.00 98.31 98 GLU A CA 1
ATOM 727 C C . GLU A 1 98 ? -7.702 -8.287 1.968 1.00 98.31 98 GLU A C 1
ATOM 729 O O . GLU A 1 98 ? -8.692 -8.371 2.696 1.00 98.31 98 GLU A O 1
ATOM 734 N N . ALA A 1 99 ? -6.841 -7.268 2.067 1.00 97.81 99 ALA A N 1
ATOM 735 C CA . ALA A 1 99 ? -6.973 -6.204 3.065 1.00 97.81 99 ALA A CA 1
ATOM 736 C C . ALA A 1 99 ? -8.299 -5.437 2.937 1.00 97.81 99 ALA A C 1
ATOM 738 O O . ALA A 1 99 ? -8.932 -5.134 3.945 1.00 97.81 99 ALA A O 1
ATOM 739 N N . LEU A 1 100 ? -8.752 -5.157 1.710 1.00 96.69 100 LEU A N 1
ATOM 740 C CA . LEU A 1 100 ? -10.042 -4.510 1.450 1.00 96.69 100 LEU A CA 1
ATOM 741 C C . LEU A 1 100 ? -11.227 -5.392 1.861 1.00 96.69 100 LEU A C 1
ATOM 743 O O . LEU A 1 100 ? -12.209 -4.876 2.394 1.00 96.69 100 LEU A O 1
ATOM 747 N N . SER A 1 101 ? -11.141 -6.708 1.639 1.00 97.12 101 SER A N 1
ATOM 748 C CA . SER A 1 101 ? -12.171 -7.650 2.091 1.00 97.12 101 SER A CA 1
ATOM 749 C C . SER A 1 101 ? -12.297 -7.630 3.613 1.00 97.12 101 SER A C 1
ATOM 751 O O . SER A 1 101 ? -13.399 -7.473 4.131 1.00 97.12 101 SER A O 1
ATOM 753 N N . MET A 1 102 ? -11.168 -7.700 4.324 1.00 97.94 102 MET A N 1
ATOM 754 C CA . MET A 1 102 ? -11.144 -7.634 5.787 1.00 97.94 102 MET A CA 1
ATOM 755 C C . MET A 1 102 ? -11.613 -6.269 6.313 1.00 97.94 102 MET A C 1
ATOM 757 O O . MET A 1 102 ? -12.376 -6.209 7.272 1.00 97.94 102 MET A O 1
ATOM 761 N N . ALA A 1 103 ? -11.223 -5.164 5.664 1.00 96.12 103 ALA A N 1
ATOM 762 C CA . ALA A 1 103 ? -11.649 -3.818 6.052 1.00 96.12 103 ALA A CA 1
ATOM 763 C C . ALA A 1 103 ? -13.178 -3.686 6.067 1.00 96.12 103 ALA A C 1
ATOM 765 O O . ALA A 1 103 ? -13.745 -3.161 7.024 1.00 96.12 103 ALA A O 1
ATOM 766 N N . LYS A 1 104 ? -13.840 -4.227 5.036 1.00 95.69 104 LYS A N 1
ATOM 767 C CA . LYS A 1 104 ? -15.301 -4.229 4.912 1.00 95.69 104 LYS A CA 1
ATOM 768 C C . LYS A 1 104 ? -15.995 -4.999 6.042 1.00 95.69 104 LYS A C 1
ATOM 770 O O . LYS A 1 104 ? -17.110 -4.652 6.417 1.00 95.69 104 LYS A O 1
ATOM 775 N N . GLU A 1 105 ? -15.362 -6.046 6.562 1.00 95.81 105 GLU A N 1
ATOM 776 C CA . GLU A 1 105 ? -15.895 -6.846 7.670 1.00 95.81 105 GLU A CA 1
ATOM 777 C C . GLU A 1 105 ? -15.645 -6.185 9.033 1.00 95.81 105 GLU A C 1
ATOM 779 O O . GLU A 1 105 ? -16.516 -6.225 9.900 1.00 95.81 105 GLU A O 1
ATOM 784 N N . CYS A 1 106 ? -14.480 -5.558 9.224 1.00 92.88 106 CYS A N 1
ATOM 785 C CA . CYS A 1 106 ? -14.092 -4.943 10.497 1.00 92.88 106 CYS A CA 1
ATOM 786 C C . CYS A 1 106 ? -14.694 -3.551 10.739 1.00 92.88 106 CYS A C 1
ATOM 788 O O . CYS A 1 106 ? -14.823 -3.151 11.895 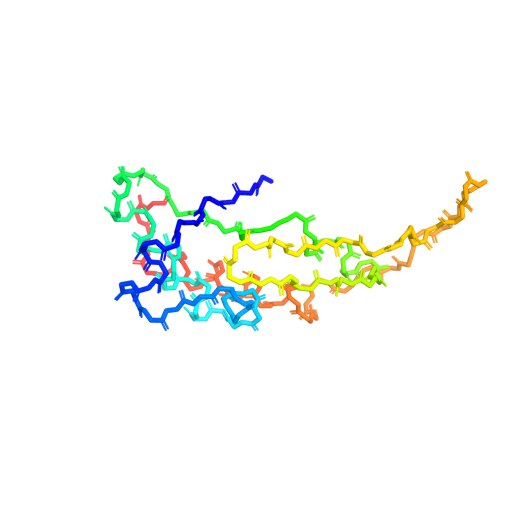1.00 92.88 106 CYS A O 1
ATOM 790 N N . ARG A 1 107 ? -15.006 -2.801 9.678 1.00 90.56 107 ARG A N 1
ATOM 791 C CA . ARG A 1 107 ? -15.594 -1.452 9.737 1.00 90.56 107 ARG A CA 1
ATOM 792 C C . ARG A 1 107 ? -16.766 -1.328 8.751 1.00 90.56 107 ARG A C 1
ATOM 794 O O . ARG A 1 107 ? -16.678 -0.546 7.812 1.00 90.56 107 ARG A O 1
ATOM 801 N N . PRO A 1 108 ? -17.847 -2.117 8.889 1.00 89.69 108 PRO A N 1
ATOM 802 C CA . PRO A 1 108 ? -18.971 -2.093 7.944 1.00 89.69 108 PRO A CA 1
ATOM 803 C C . PRO A 1 108 ? -19.720 -0.748 7.894 1.00 89.69 108 PRO A C 1
ATOM 805 O O . PRO A 1 108 ? -20.507 -0.516 6.977 1.00 89.69 108 PRO A O 1
ATOM 808 N N . GLU A 1 109 ? -19.523 0.109 8.895 1.00 90.25 109 GLU A N 1
ATOM 809 C CA . GLU A 1 109 ? -20.105 1.443 9.020 1.00 90.25 109 GLU A CA 1
ATOM 810 C C . GLU A 1 109 ? -19.302 2.562 8.336 1.00 90.25 109 GLU A C 1
ATOM 812 O O . GLU A 1 109 ? -19.829 3.671 8.208 1.00 90.25 109 GLU A O 1
ATOM 817 N N . LEU A 1 110 ? -18.060 2.282 7.915 1.00 85.19 110 LEU A N 1
ATOM 818 C CA . LEU A 1 110 ? -17.155 3.214 7.229 1.00 85.19 110 LEU A CA 1
ATOM 819 C C . LEU A 1 110 ? -16.993 2.838 5.750 1.00 85.19 110 LEU A C 1
ATOM 821 O O . LEU A 1 110 ? -17.059 3.761 4.908 1.00 85.19 110 LEU A O 1
#

Foldseek 3Di:
DADDADLVLCVVQVQFPPRLLFALVSVLSRQVSVCVVVVDQDGDDDHDDCLVVVQLPFDWDCDTRPDHIDGPDDPADPVDDDGPDGDCCDTSSVSRVSNVVVNCVVCVRD

Radius of gyration: 14.88 Å; chains: 1; bounding b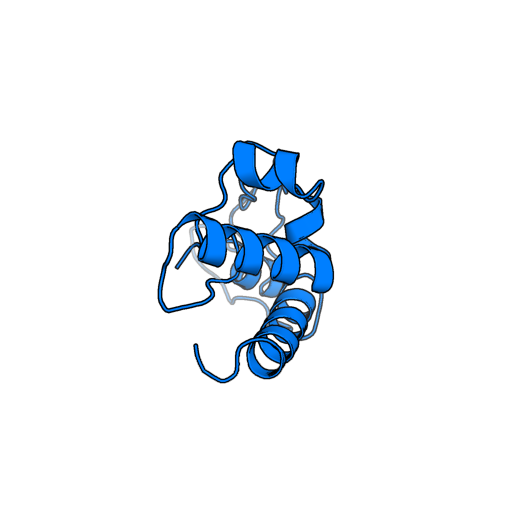ox: 33×23×47 Å

InterPro domains:
  IPR000257 Uroporphyrinogen decarboxylase (URO-D) [PF01208] (4-105)
  IPR038071 UROD/MetE-like superfamily [G3DSA:3.20.20.210] (1-109)
  IPR038071 UROD/MetE-like superfamily [SSF51726] (13-105)
  IPR052024 Methylcobamide/Methylated-thiol:CoM methyltransferase [PTHR47099] (2-106)

pLDDT: mean 93.97, std 5.91, range [49.62, 98.31]